Protein AF-A0A398BC05-F1 (afdb_monomer_lite)

Organism: NCBI:txid1917180

pLDDT: mean 88.39, std 11.26, range [54.91, 97.19]

Structure (mmCIF, N/CA/C/O backbone):
data_AF-A0A398BC05-F1
#
_entry.id   AF-A0A398BC05-F1
#
loop_
_atom_site.group_PDB
_atom_site.id
_atom_site.type_symbol
_atom_site.label_atom_id
_atom_site.label_alt_id
_atom_site.label_comp_id
_atom_site.label_asym_id
_atom_site.label_entity_id
_atom_site.label_seq_id
_atom_site.pdbx_PDB_ins_code
_atom_site.Cartn_x
_atom_site.Cartn_y
_atom_site.Cartn_z
_atom_site.occupancy
_atom_site.B_iso_or_equiv
_atom_site.auth_seq_id
_atom_site.auth_comp_id
_atom_site.auth_asym_id
_atom_site.auth_atom_id
_atom_site.pdbx_PDB_model_num
ATOM 1 N N . MET A 1 1 ? 29.738 -11.109 -18.111 1.00 55.22 1 MET A N 1
ATOM 2 C CA . MET A 1 1 ? 30.251 -10.067 -17.199 1.00 55.22 1 MET A CA 1
ATOM 3 C C . MET A 1 1 ? 29.676 -8.762 -17.717 1.00 55.22 1 MET A C 1
ATOM 5 O O . MET A 1 1 ? 29.927 -8.483 -18.880 1.00 55.22 1 MET A O 1
ATOM 9 N N . TYR A 1 2 ? 28.879 -8.081 -16.881 1.00 54.91 2 TYR A N 1
ATOM 10 C CA . TYR A 1 2 ? 28.053 -6.890 -17.160 1.00 54.91 2 TYR A CA 1
ATOM 11 C C . TYR A 1 2 ? 26.905 -7.132 -18.177 1.00 54.91 2 TYR A C 1
ATOM 13 O O . TYR A 1 2 ? 27.064 -7.902 -19.108 1.00 54.91 2 TYR A O 1
ATOM 21 N N . GLU A 1 3 ? 25.681 -6.621 -18.035 1.00 64.56 3 GLU A N 1
ATOM 22 C CA . GLU A 1 3 ? 25.232 -5.386 -17.391 1.00 64.56 3 GLU A CA 1
ATOM 23 C C . GLU A 1 3 ? 23.742 -5.535 -16.971 1.00 64.56 3 GLU A C 1
ATOM 25 O O . GLU A 1 3 ? 22.891 -5.668 -17.848 1.00 64.56 3 GLU A O 1
ATOM 30 N N . PRO A 1 4 ? 23.361 -5.446 -15.682 1.00 62.66 4 PRO A N 1
ATOM 31 C CA . PRO A 1 4 ? 21.952 -5.253 -15.306 1.00 62.66 4 PRO A CA 1
ATOM 32 C C . PRO A 1 4 ? 21.398 -3.882 -15.748 1.00 62.66 4 PRO A C 1
ATOM 34 O O . PRO A 1 4 ? 20.207 -3.632 -15.618 1.00 62.66 4 PRO A O 1
ATOM 37 N N . PHE A 1 5 ? 22.261 -2.991 -16.253 1.00 67.81 5 PHE A N 1
ATOM 38 C CA . PHE A 1 5 ? 21.921 -1.622 -16.644 1.00 67.81 5 PHE A CA 1
ATOM 39 C C . PHE A 1 5 ? 21.787 -1.405 -18.160 1.00 67.81 5 PHE A C 1
ATOM 41 O O . PHE A 1 5 ? 21.202 -0.402 -18.551 1.00 67.81 5 PHE A O 1
ATOM 48 N N . ASN A 1 6 ? 22.285 -2.326 -18.998 1.00 73.19 6 ASN A N 1
ATOM 49 C CA . ASN A 1 6 ? 22.256 -2.197 -20.467 1.00 73.19 6 ASN A CA 1
ATOM 50 C C . ASN A 1 6 ? 21.452 -3.317 -21.154 1.00 73.19 6 ASN A C 1
ATOM 52 O O . ASN A 1 6 ? 21.593 -3.511 -22.359 1.00 73.19 6 ASN A O 1
ATOM 56 N N . SER A 1 7 ? 20.661 -4.086 -20.400 1.00 83.00 7 SER A N 1
ATOM 57 C CA . SER A 1 7 ? 19.714 -5.052 -20.965 1.00 83.00 7 SER A CA 1
ATOM 58 C C . SER A 1 7 ? 18.284 -4.549 -20.779 1.00 83.00 7 SER A C 1
ATOM 60 O O . SER A 1 7 ? 17.904 -4.155 -19.676 1.00 83.00 7 SER A O 1
ATOM 62 N N . ASP A 1 8 ? 17.497 -4.628 -21.852 1.00 83.62 8 ASP A N 1
ATOM 63 C CA . ASP A 1 8 ? 16.068 -4.297 -21.867 1.00 83.62 8 ASP A CA 1
ATOM 64 C C . ASP A 1 8 ? 15.216 -5.294 -21.053 1.00 83.62 8 ASP A C 1
ATOM 66 O O . ASP A 1 8 ? 14.030 -5.057 -20.824 1.00 83.62 8 ASP A O 1
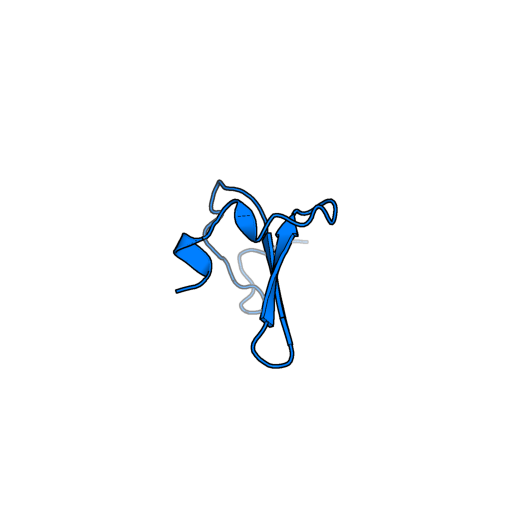ATOM 70 N N . ASP A 1 9 ? 15.810 -6.391 -20.567 1.00 87.94 9 ASP A N 1
ATOM 71 C CA . ASP A 1 9 ? 15.151 -7.349 -19.670 1.00 87.94 9 ASP A CA 1
ATOM 72 C C . ASP A 1 9 ? 14.948 -6.788 -18.247 1.00 87.94 9 ASP A C 1
ATOM 74 O O . ASP A 1 9 ? 14.265 -7.405 -17.424 1.00 87.94 9 ASP A O 1
ATOM 78 N N . TYR A 1 10 ? 15.547 -5.631 -17.931 1.00 86.19 10 TYR A N 1
ATOM 79 C CA . TYR A 1 10 ? 15.474 -4.989 -16.620 1.00 86.19 10 TYR A CA 1
ATOM 80 C C . TYR A 1 10 ? 14.722 -3.659 -16.685 1.00 86.19 10 TYR A C 1
ATOM 82 O O . TYR A 1 10 ? 14.957 -2.821 -17.552 1.00 86.19 10 TYR A O 1
ATOM 90 N N . ILE A 1 11 ? 13.861 -3.424 -15.694 1.00 89.31 11 ILE A N 1
ATOM 91 C CA . ILE A 1 11 ? 13.215 -2.126 -15.480 1.00 89.31 11 ILE A CA 1
ATOM 92 C C . ILE A 1 11 ? 13.877 -1.389 -14.315 1.00 89.31 11 ILE A C 1
ATOM 94 O O . ILE A 1 11 ? 14.318 -2.004 -13.341 1.00 89.31 11 ILE A O 1
ATOM 98 N N . THR A 1 12 ? 13.927 -0.059 -14.401 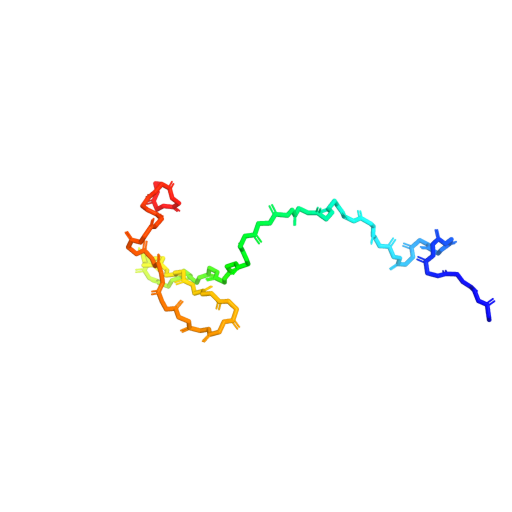1.00 88.81 12 THR A N 1
ATOM 99 C CA . THR A 1 12 ? 14.361 0.805 -13.298 1.00 88.81 12 THR A CA 1
ATOM 100 C C . THR A 1 12 ? 13.162 1.554 -12.725 1.00 88.81 12 THR A C 1
ATOM 102 O O . THR A 1 12 ? 12.357 2.127 -13.454 1.00 88.81 12 THR A O 1
ATOM 105 N N . GLU A 1 13 ? 13.036 1.544 -11.401 1.00 92.12 13 GLU A N 1
ATOM 106 C CA . GLU A 1 13 ? 11.988 2.256 -10.669 1.00 92.12 13 GLU A CA 1
ATOM 107 C C . GLU A 1 13 ? 12.621 3.233 -9.675 1.00 92.12 13 GLU A C 1
ATOM 109 O O . GLU A 1 13 ? 13.719 3.003 -9.156 1.00 92.12 13 GLU A O 1
ATOM 114 N N . LEU A 1 14 ? 11.924 4.335 -9.386 1.00 94.69 14 LEU A N 1
ATOM 115 C CA .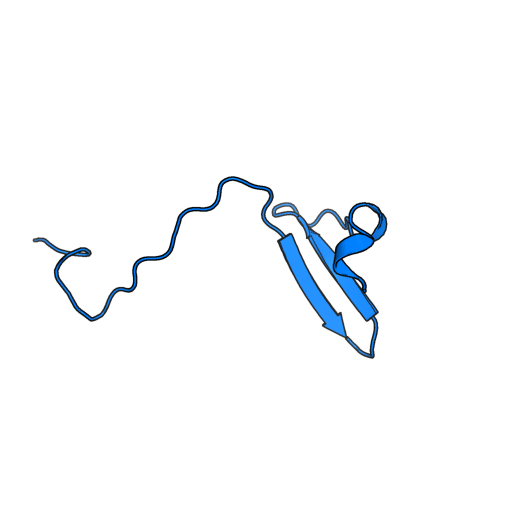 LEU A 1 14 ? 12.372 5.295 -8.384 1.00 94.69 14 LEU A CA 1
ATOM 116 C C . LEU A 1 14 ? 12.405 4.630 -7.004 1.00 94.69 14 LEU A C 1
ATOM 118 O O . LEU A 1 14 ? 11.385 4.168 -6.491 1.00 94.69 14 LEU A O 1
ATOM 122 N N . LYS A 1 15 ? 13.569 4.661 -6.354 1.00 93.94 15 LYS A N 1
ATOM 123 C CA . LYS A 1 15 ? 13.689 4.242 -4.959 1.00 93.94 15 LYS A CA 1
ATOM 124 C C . LYS A 1 15 ? 13.075 5.303 -4.044 1.00 93.94 15 LYS A C 1
ATOM 126 O O . LYS A 1 15 ? 13.750 6.238 -3.622 1.00 93.94 15 LYS A O 1
ATOM 131 N N . LEU A 1 16 ? 11.802 5.122 -3.714 1.00 95.75 16 LEU A N 1
ATOM 132 C CA . LEU A 1 16 ? 11.112 5.932 -2.713 1.00 95.75 16 LEU A CA 1
ATOM 133 C C . LEU A 1 16 ? 11.641 5.606 -1.309 1.00 95.75 16 LEU A C 1
ATOM 135 O O . LEU A 1 16 ? 11.805 4.434 -0.956 1.00 95.75 16 LEU A O 1
ATOM 139 N N . ASP A 1 17 ? 11.917 6.641 -0.515 1.00 95.69 17 ASP A N 1
ATOM 140 C CA . ASP A 1 17 ? 12.297 6.494 0.891 1.00 95.69 17 ASP A CA 1
ATOM 141 C C . ASP A 1 17 ? 11.067 6.681 1.783 1.00 95.69 17 ASP A C 1
ATOM 143 O O . ASP A 1 17 ? 10.477 7.757 1.850 1.00 95.69 17 ASP A O 1
ATOM 147 N N . GLY A 1 18 ? 10.628 5.593 2.405 1.00 93.69 18 GLY A N 1
ATOM 148 C CA . GLY A 1 18 ? 9.379 5.526 3.147 1.00 93.69 18 GLY A CA 1
ATOM 149 C C . GLY A 1 18 ? 9.205 4.174 3.830 1.00 93.69 18 GLY A C 1
ATOM 150 O O . GLY A 1 18 ? 10.130 3.362 3.910 1.00 93.69 18 GLY A O 1
ATOM 151 N N . ILE A 1 19 ? 7.999 3.907 4.327 1.00 93.75 19 ILE A N 1
ATOM 152 C CA . ILE A 1 19 ? 7.689 2.661 5.033 1.00 93.75 19 ILE A CA 1
ATOM 153 C C . ILE A 1 19 ? 7.070 1.663 4.054 1.00 93.75 19 ILE A C 1
ATOM 155 O O . ILE A 1 19 ? 6.078 1.953 3.389 1.00 93.75 19 ILE A O 1
ATOM 159 N N . ARG A 1 20 ? 7.635 0.453 3.984 1.00 95.38 20 ARG A N 1
ATOM 160 C CA . ARG A 1 20 ? 7.084 -0.630 3.161 1.00 95.38 20 ARG A CA 1
ATOM 161 C C . ARG A 1 20 ? 5.812 -1.191 3.790 1.00 95.38 20 ARG A C 1
ATOM 163 O O . ARG A 1 20 ? 5.847 -1.671 4.926 1.00 95.38 20 ARG A O 1
ATOM 170 N N . LEU A 1 21 ? 4.744 -1.220 2.999 1.00 96.31 21 LEU A N 1
ATOM 171 C CA . LEU A 1 21 ? 3.463 -1.813 3.361 1.00 96.31 21 LEU A CA 1
ATOM 172 C C . LEU A 1 21 ? 3.104 -2.962 2.416 1.00 96.31 21 LEU A C 1
ATOM 174 O O . LEU A 1 21 ? 3.405 -2.931 1.225 1.00 96.31 21 LEU A O 1
ATOM 178 N N . LEU A 1 22 ? 2.439 -3.970 2.968 1.00 95.94 22 LEU A N 1
ATOM 179 C CA . LEU A 1 22 ? 1.690 -4.985 2.243 1.00 95.94 22 LEU A CA 1
ATOM 180 C C . LEU A 1 22 ? 0.206 -4.658 2.398 1.00 95.94 22 LEU A C 1
ATOM 182 O O . LEU A 1 22 ? -0.306 -4.628 3.517 1.00 95.94 22 LEU A O 1
ATOM 186 N N . LEU A 1 23 ? -0.473 -4.417 1.279 1.00 94.69 23 LEU A N 1
ATOM 187 C CA . LEU A 1 23 ? -1.913 -4.191 1.240 1.00 94.69 23 LEU A CA 1
ATOM 188 C C . LEU A 1 23 ? -2.614 -5.488 0.849 1.00 94.69 23 LEU A C 1
ATOM 190 O O . LEU A 1 23 ? -2.291 -6.104 -0.164 1.00 94.69 23 LEU A O 1
ATOM 194 N N . THR A 1 24 ? -3.608 -5.880 1.637 1.00 93.88 24 THR A N 1
ATOM 195 C CA . THR A 1 24 ? -4.497 -7.001 1.321 1.00 93.88 24 THR A CA 1
ATOM 196 C C . THR A 1 24 ? -5.930 -6.497 1.248 1.00 93.88 24 THR A C 1
ATOM 198 O O . THR A 1 24 ? -6.346 -5.689 2.076 1.00 93.88 24 THR A O 1
ATOM 201 N N . LYS A 1 25 ? -6.691 -6.953 0.250 1.00 92.38 25 LYS A N 1
ATOM 202 C CA . LYS A 1 25 ? -8.105 -6.605 0.081 1.00 92.38 25 LYS A CA 1
ATOM 203 C C . LYS A 1 25 ? -8.918 -7.882 -0.067 1.00 92.38 25 LYS A C 1
ATOM 205 O O . LYS A 1 25 ? -8.764 -8.600 -1.049 1.00 92.38 25 LYS A O 1
ATOM 210 N N . PHE A 1 26 ? -9.784 -8.158 0.904 1.00 92.38 26 PHE A N 1
ATOM 211 C CA . PHE A 1 26 ? -10.643 -9.340 0.898 1.00 92.38 26 PHE A CA 1
ATOM 212 C C . PHE A 1 26 ? -12.053 -8.970 1.348 1.00 92.38 26 PHE A C 1
ATOM 214 O O . PHE A 1 26 ? -12.213 -8.377 2.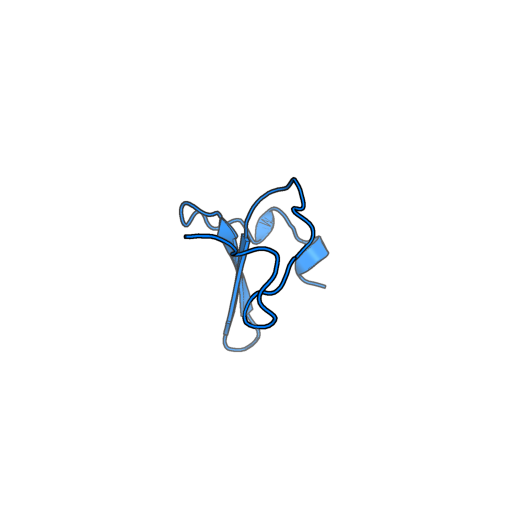410 1.00 92.38 26 PHE A O 1
ATOM 221 N N . VAL A 1 27 ? -13.069 -9.300 0.540 1.00 88.19 27 VAL A N 1
ATOM 222 C CA . VAL A 1 27 ? -14.500 -9.055 0.835 1.00 88.19 27 VAL A CA 1
ATOM 223 C C . VAL A 1 27 ? -14.721 -7.649 1.424 1.00 88.19 27 VAL A C 1
ATOM 225 O O . VAL A 1 27 ? -15.182 -7.477 2.550 1.00 88.19 27 VAL A O 1
ATOM 228 N N . ASN A 1 28 ? -14.294 -6.626 0.676 1.00 85.00 28 ASN A N 1
ATOM 229 C CA . ASN A 1 28 ? -14.375 -5.203 1.039 1.00 85.00 28 ASN A CA 1
ATOM 230 C C . ASN A 1 28 ? -13.653 -4.776 2.330 1.00 85.00 28 ASN A C 1
ATOM 232 O O . ASN A 1 28 ? -13.839 -3.652 2.786 1.00 85.00 28 ASN A O 1
ATOM 236 N N . LYS A 1 29 ? -12.787 -5.616 2.898 1.00 89.56 29 LYS A N 1
ATOM 237 C CA . LYS A 1 29 ? -11.893 -5.239 3.994 1.00 89.56 29 LYS A CA 1
ATOM 238 C C . LYS A 1 29 ? -10.484 -5.064 3.456 1.00 89.56 29 LYS A C 1
ATOM 240 O O . LYS A 1 29 ? -9.918 -5.998 2.887 1.00 89.56 29 LYS A O 1
ATOM 245 N N . VAL A 1 30 ? -9.935 -3.870 3.642 1.00 93.75 30 VAL A N 1
ATOM 246 C CA . VAL A 1 30 ? -8.528 -3.578 3.371 1.00 93.75 30 VAL A CA 1
ATOM 247 C C . VAL A 1 30 ? -7.755 -3.724 4.678 1.00 93.75 30 VAL A C 1
ATOM 249 O O . VAL A 1 30 ? -8.211 -3.255 5.721 1.00 93.75 30 VAL A O 1
ATOM 252 N N . ARG A 1 31 ? -6.609 -4.405 4.634 1.00 95.19 31 ARG A N 1
ATOM 253 C CA . ARG A 1 31 ? -5.662 -4.483 5.751 1.00 95.19 31 ARG A CA 1
ATOM 254 C C . ARG A 1 31 ? -4.254 -4.161 5.284 1.00 95.19 31 ARG A C 1
ATOM 256 O O . ARG A 1 31 ? -3.846 -4.605 4.208 1.00 95.19 31 ARG A O 1
ATOM 263 N N . LEU A 1 32 ? -3.528 -3.426 6.118 1.00 96.38 32 LEU A N 1
ATOM 264 C CA . LEU A 1 32 ? -2.154 -3.001 5.883 1.00 96.38 32 LEU A CA 1
ATOM 265 C C . LEU A 1 32 ? -1.216 -3.669 6.884 1.00 96.38 32 LEU A C 1
ATOM 267 O O . LEU A 1 32 ? -1.475 -3.657 8.088 1.00 96.38 32 LEU A O 1
ATOM 271 N N . TYR A 1 33 ? -0.106 -4.202 6.383 1.00 97.19 33 TYR A N 1
ATOM 272 C CA . TYR A 1 33 ? 0.926 -4.838 7.195 1.00 97.19 33 TYR A CA 1
ATOM 273 C C . TYR A 1 33 ? 2.300 -4.248 6.897 1.00 97.19 33 TYR A C 1
ATOM 275 O O . TYR A 1 33 ? 2.630 -3.983 5.743 1.00 97.19 33 TYR A O 1
ATOM 283 N N . THR A 1 34 ? 3.133 -4.072 7.919 1.00 96.75 34 THR A N 1
ATOM 284 C CA . THR A 1 34 ? 4.536 -3.681 7.723 1.00 96.75 34 THR A CA 1
ATOM 285 C C . THR A 1 34 ? 5.369 -4.853 7.203 1.00 96.75 34 THR A C 1
ATOM 287 O O . THR A 1 34 ? 4.942 -6.009 7.206 1.00 96.75 34 THR A O 1
ATOM 290 N N . ARG A 1 35 ? 6.630 -4.581 6.844 1.00 95.62 35 ARG A N 1
ATOM 291 C CA . ARG A 1 35 ? 7.618 -5.613 6.477 1.00 95.62 35 ARG A CA 1
ATOM 292 C C . ARG A 1 35 ? 7.805 -6.736 7.516 1.00 95.62 35 ARG A C 1
ATOM 294 O O . ARG A 1 35 ? 8.315 -7.789 7.157 1.00 95.62 35 ARG A O 1
ATOM 301 N N . HIS A 1 36 ? 7.448 -6.494 8.780 1.00 96.00 36 HIS A N 1
ATOM 302 C CA . HIS A 1 36 ? 7.548 -7.459 9.882 1.00 96.00 36 HIS A CA 1
ATOM 303 C C . HIS A 1 36 ? 6.186 -8.055 10.263 1.00 96.00 36 HIS A C 1
ATOM 305 O O . HIS A 1 36 ? 6.045 -8.603 11.349 1.00 96.00 36 HIS A O 1
ATOM 311 N N . ASN A 1 37 ? 5.189 -7.950 9.376 1.00 95.00 37 ASN A N 1
ATOM 312 C CA . ASN A 1 37 ? 3.835 -8.465 9.578 1.00 95.00 37 ASN A CA 1
ATOM 313 C C . ASN A 1 37 ? 3.059 -7.794 10.732 1.00 95.00 37 ASN A C 1
ATOM 315 O O . ASN A 1 37 ? 2.081 -8.346 11.231 1.00 95.00 37 ASN A O 1
ATOM 319 N N . ASN A 1 38 ? 3.456 -6.583 11.140 1.00 96.25 38 ASN A N 1
ATOM 320 C CA . ASN A 1 38 ? 2.664 -5.801 12.090 1.00 96.25 38 ASN A CA 1
ATOM 321 C C . ASN A 1 38 ? 1.473 -5.192 11.356 1.00 96.25 38 ASN A C 1
ATOM 323 O O . ASN A 1 38 ? 1.659 -4.514 10.347 1.00 96.25 38 ASN A O 1
ATOM 327 N N . GLU A 1 39 ? 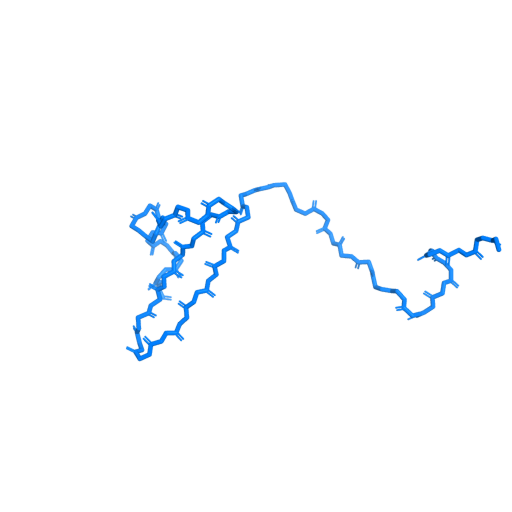0.273 -5.418 11.873 1.00 96.31 39 GLU A N 1
ATOM 328 C CA . GLU A 1 39 ? -0.968 -4.862 11.340 1.00 96.31 39 GLU A CA 1
ATOM 329 C C . GLU A 1 39 ? -1.063 -3.371 11.718 1.00 96.31 39 GLU A C 1
ATOM 331 O O . GLU A 1 39 ? -0.990 -3.024 12.896 1.00 96.31 39 GLU A O 1
ATOM 336 N N . VAL A 1 40 ? -1.143 -2.486 10.718 1.00 96.56 40 VAL A N 1
ATOM 337 C CA . VAL A 1 40 ? -1.065 -1.016 10.879 1.00 96.56 40 VAL A CA 1
ATOM 338 C C . VAL A 1 40 ? -2.201 -0.263 10.177 1.00 96.56 40 VAL A C 1
ATOM 340 O O . VAL A 1 40 ? -2.133 0.950 10.007 1.00 96.56 40 VAL A O 1
ATOM 343 N N . THR A 1 41 ? -3.272 -0.958 9.796 1.00 95.25 41 THR A N 1
ATOM 344 C CA . THR A 1 41 ? -4.476 -0.420 9.129 1.00 95.25 41 THR A CA 1
ATOM 345 C C . THR A 1 41 ? -5.014 0.828 9.818 1.00 95.25 41 THR A C 1
ATOM 347 O O . THR A 1 41 ? -5.319 1.815 9.158 1.00 95.25 41 THR A O 1
ATOM 350 N N . ALA A 1 42 ? -5.114 0.799 11.148 1.00 95.25 42 ALA A N 1
ATOM 351 C CA . ALA A 1 42 ? -5.688 1.897 11.920 1.00 95.25 42 ALA A CA 1
ATOM 352 C C . ALA A 1 42 ? -4.793 3.149 11.982 1.00 95.25 42 ALA A C 1
ATOM 354 O O . ALA A 1 42 ? -5.288 4.223 12.308 1.00 95.25 42 ALA A O 1
ATOM 355 N N . LEU A 1 43 ? -3.493 3.022 11.685 1.00 95.19 43 LEU A N 1
ATOM 356 C CA . LEU A 1 43 ? -2.535 4.131 11.746 1.00 95.19 43 LEU A CA 1
ATOM 357 C C . LEU A 1 43 ? -2.525 4.987 10.475 1.00 95.19 43 LEU A C 1
ATOM 359 O O . LEU A 1 43 ? -2.030 6.107 10.524 1.00 95.19 43 LEU A O 1
ATOM 363 N N . LEU A 1 44 ? -3.052 4.462 9.364 1.00 93.69 44 LEU A N 1
ATOM 364 C CA . LEU A 1 44 ? -3.032 5.106 8.046 1.00 93.69 44 LEU A CA 1
ATOM 365 C C . LEU A 1 44 ? -4.454 5.196 7.453 1.00 93.69 44 LEU A C 1
ATOM 367 O O . LEU A 1 44 ? -4.726 4.622 6.392 1.00 93.69 44 LEU A O 1
ATOM 371 N N . PRO A 1 45 ? -5.408 5.856 8.143 1.00 91.25 45 PRO A N 1
ATOM 372 C CA . PRO A 1 45 ? -6.800 5.945 7.697 1.00 91.25 45 PRO A CA 1
ATOM 373 C C . PRO A 1 45 ? -6.961 6.657 6.345 1.00 91.25 45 PRO A C 1
ATOM 375 O O . PRO A 1 45 ? -7.941 6.427 5.639 1.00 91.25 45 PRO A O 1
ATOM 378 N N . GLU A 1 46 ? -6.008 7.502 5.951 1.00 91.50 46 GLU A N 1
ATOM 379 C CA . GLU A 1 46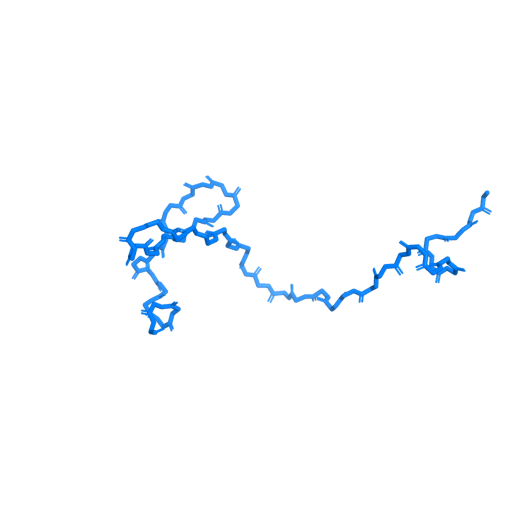 ? -5.971 8.173 4.653 1.00 91.50 46 GLU A CA 1
ATOM 380 C C . GLU A 1 46 ? -5.843 7.209 3.469 1.00 91.50 46 GLU A C 1
ATOM 382 O O . GLU A 1 46 ? -6.299 7.539 2.377 1.00 91.50 46 GLU A O 1
ATOM 387 N N . LEU A 1 47 ? -5.288 6.012 3.690 1.00 89.06 47 LEU A N 1
ATOM 388 C CA . LEU A 1 47 ? -5.161 4.965 2.672 1.00 89.06 47 LEU A CA 1
ATOM 389 C C . LEU A 1 47 ? -6.428 4.104 2.534 1.00 89.06 47 LEU A C 1
ATOM 391 O O . LEU A 1 47 ? -6.482 3.236 1.665 1.00 89.06 47 LEU A O 1
ATOM 395 N N . MET A 1 48 ? -7.434 4.331 3.387 1.00 81.25 48 MET A N 1
ATOM 396 C CA . MET A 1 48 ? -8.695 3.578 3.422 1.00 81.25 48 MET A CA 1
ATOM 397 C C . MET A 1 48 ? -9.881 4.327 2.804 1.00 81.25 48 MET A C 1
ATOM 399 O O . MET A 1 48 ? -11.021 3.882 2.953 1.00 81.25 48 MET A O 1
ATOM 403 N N . LYS A 1 49 ? -9.623 5.466 2.156 1.00 63.00 49 LYS A N 1
ATOM 404 C CA . LYS A 1 49 ? -10.638 6.252 1.445 1.00 63.00 49 LYS A CA 1
ATOM 405 C C . LYS A 1 49 ? -11.003 5.658 0.089 1.00 63.00 49 LYS A C 1
ATOM 407 O O . LYS A 1 49 ? -10.120 5.065 -0.566 1.00 63.00 49 LYS A O 1
#

Secondary structure (DSSP, 8-state):
---TTS-TT--------S--EEEEEETTEEEEEETT--B-GGG-GGGG-

Sequence (49 aa):
MYEPFNSDDYITELKLDGIRLLLTKFVNKVRLYTRHNNEVTALLPELMK

Radius of gyration: 16.45 Å; chains: 1; bounding box: 45×18×34 Å

Foldseek 3Di:
DDDLPPDPVHDDDDDDDDWDWDWDADPNDIWIAGPVRHTCCVVCVVVSD